Protein AF-A0A1G4YKB7-F1 (afdb_monomer_lite)

Secondary structure (DSSP, 8-state):
---------S-GGGTT--TT--HHHHHHHHHHHHTSTTEEEEEEE-S--HHHHHHHHHHHHTTTTTT-HHHHHTTGGGT-GGGTSTT---EEEEEE--------

pLDDT: mean 74.76, std 14.75, range [34.94, 89.62]

Sequence (104 aa):
MRTMQEKISKDPLQIFKDPAVDFTQLAEPIKAWGNEPGFQDISDAGPEMTKVESGLLEWLSKGYHGEMDYMAKQGARRTHPVELLPGMLCVISRVFSPQFHGSR

Radius of gyration: 20.38 Å; chains: 1; bounding box: 59×45×56 Å

Foldseek 3Di:
DDDPDDDPPPDPQVPPCDVPDDVVVVVVVVVVVLPDAQWDDKDKAFQAQVVCLVVQVVCVVVVVCPPPVVCVVCVVCVRRVCVVPPNDGIDMDTGGHHPPPPDD

Structure (mmCIF, N/CA/C/O backbone):
data_AF-A0A1G4YKB7-F1
#
_entry.id   AF-A0A1G4YKB7-F1
#
loop_
_atom_site.group_PDB
_atom_site.id
_atom_site.type_symbol
_atom_site.label_atom_id
_atom_site.label_alt_id
_atom_site.label_comp_id
_atom_site.label_asym_id
_atom_site.label_entity_id
_atom_site.label_seq_id
_atom_site.pdbx_PDB_ins_code
_atom_site.Cartn_x
_atom_site.Cartn_y
_atom_site.Cartn_z
_atom_site.occupancy
_atom_site.B_iso_or_equiv
_atom_site.auth_seq_id
_atom_site.auth_comp_id
_atom_site.auth_asym_id
_atom_site.auth_atom_id
_atom_site.pdbx_PDB_model_num
ATOM 1 N N . MET A 1 1 ? -35.333 -4.911 -37.134 1.00 44.44 1 MET A N 1
ATOM 2 C CA . MET A 1 1 ? -35.076 -6.100 -36.290 1.00 44.44 1 MET A CA 1
ATOM 3 C C . MET A 1 1 ? -33.811 -6.806 -36.759 1.00 44.44 1 MET A C 1
ATOM 5 O O . MET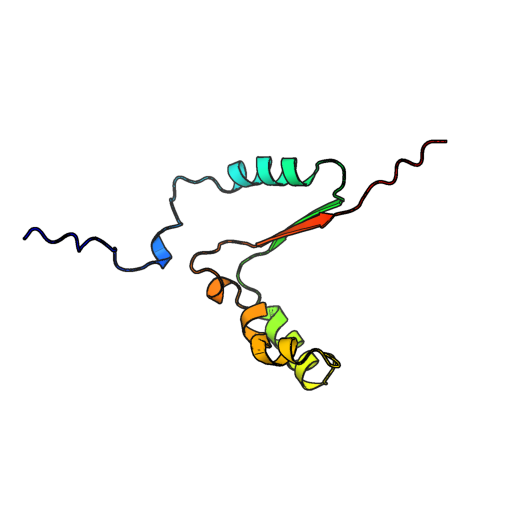 A 1 1 ? -33.894 -7.542 -37.730 1.00 44.44 1 MET A O 1
ATOM 9 N N . ARG A 1 2 ? -32.668 -6.584 -36.098 1.00 34.94 2 ARG A N 1
ATOM 10 C CA . ARG A 1 2 ? -31.582 -7.570 -35.939 1.00 34.94 2 ARG A CA 1
ATOM 11 C C . ARG A 1 2 ? -30.897 -7.272 -34.605 1.00 34.94 2 ARG A C 1
ATOM 13 O O . ARG A 1 2 ? -30.411 -6.170 -34.385 1.00 34.94 2 ARG A O 1
ATOM 20 N N . THR A 1 3 ? -31.028 -8.226 -33.701 1.00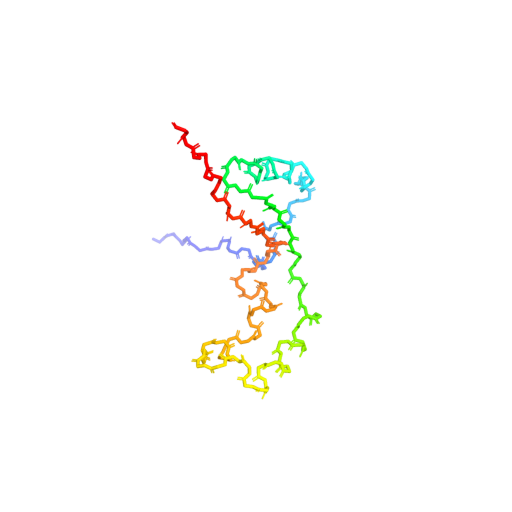 43.38 3 THR A N 1
ATOM 21 C CA . THR A 1 3 ? -30.651 -8.232 -32.289 1.00 43.38 3 THR A CA 1
ATOM 22 C C . THR A 1 3 ? -29.131 -8.236 -32.146 1.00 43.38 3 THR A C 1
ATOM 24 O O . THR A 1 3 ? -28.465 -9.108 -32.691 1.00 43.38 3 THR A O 1
ATOM 27 N N . MET A 1 4 ? -28.589 -7.260 -31.416 1.00 39.66 4 MET A N 1
ATOM 28 C CA . MET A 1 4 ? -27.173 -7.179 -31.043 1.00 39.66 4 MET A CA 1
ATOM 29 C C . MET A 1 4 ? -27.054 -7.513 -29.551 1.00 39.66 4 MET A C 1
ATOM 31 O O . MET A 1 4 ? -26.756 -6.669 -28.715 1.00 39.66 4 MET A O 1
ATOM 35 N N . GLN A 1 5 ? -27.397 -8.750 -29.208 1.00 45.59 5 GLN A N 1
ATOM 36 C CA . GLN A 1 5 ? -27.107 -9.369 -27.919 1.00 45.59 5 GLN A CA 1
ATOM 37 C C . GLN A 1 5 ? -26.568 -10.770 -28.202 1.00 45.59 5 GLN A C 1
ATOM 39 O O . GLN A 1 5 ? -26.999 -11.403 -29.157 1.00 45.59 5 GLN A O 1
ATOM 44 N N . GLU A 1 6 ? -25.634 -11.203 -27.353 1.00 47.56 6 GLU A N 1
ATOM 45 C CA . GLU A 1 6 ? -24.948 -12.506 -27.321 1.00 47.56 6 GLU A CA 1
ATOM 46 C C . GLU A 1 6 ? -23.567 -12.576 -27.981 1.00 47.56 6 GLU A C 1
ATOM 48 O O . GLU A 1 6 ? -23.359 -13.131 -29.055 1.00 47.56 6 GLU A O 1
ATOM 53 N N . LYS A 1 7 ? -22.573 -12.106 -27.221 1.00 42.44 7 LYS A N 1
ATOM 54 C CA . LYS A 1 7 ? -21.536 -12.994 -26.663 1.00 42.44 7 LYS A CA 1
ATOM 55 C C . LYS A 1 7 ? -20.828 -12.285 -25.505 1.00 42.44 7 LYS A C 1
ATOM 57 O O . LYS A 1 7 ? -19.643 -11.983 -25.553 1.00 42.44 7 LYS A O 1
ATOM 62 N N . ILE A 1 8 ? -21.580 -12.006 -24.441 1.00 45.69 8 ILE A N 1
ATOM 63 C CA . ILE A 1 8 ? -20.968 -11.791 -23.127 1.00 45.69 8 ILE A CA 1
ATOM 64 C C . ILE A 1 8 ? -20.713 -13.203 -22.605 1.00 45.69 8 ILE A C 1
ATOM 66 O O . ILE A 1 8 ? -21.630 -13.884 -22.148 1.00 45.69 8 ILE A O 1
ATOM 70 N N . SER A 1 9 ? -19.496 -13.691 -22.844 1.00 41.94 9 SER A N 1
ATOM 71 C CA . SER A 1 9 ? -19.044 -15.002 -22.389 1.00 41.94 9 SER A CA 1
ATOM 72 C C . SER A 1 9 ? -19.230 -15.112 -20.876 1.00 41.94 9 SER A C 1
ATOM 74 O O . SER A 1 9 ? -18.866 -14.205 -20.129 1.00 41.94 9 SER A O 1
ATOM 76 N N . LYS A 1 10 ? -19.819 -16.235 -20.455 1.00 50.09 10 LYS A N 1
ATOM 77 C CA . LYS A 1 10 ? -19.921 -16.683 -19.063 1.00 50.09 10 LYS A CA 1
ATOM 78 C C . LYS A 1 10 ? -18.518 -16.714 -18.441 1.00 50.09 10 LYS A C 1
ATOM 80 O O . LYS A 1 10 ? -17.586 -17.177 -19.089 1.00 50.09 10 LYS A O 1
ATOM 85 N N . ASP A 1 11 ? -18.427 -16.238 -17.203 1.00 47.06 11 ASP A N 1
ATOM 86 C CA . ASP A 1 11 ? -17.231 -16.001 -16.380 1.00 47.06 11 ASP A CA 1
ATOM 87 C C . ASP A 1 11 ? -16.383 -14.752 -16.710 1.00 47.06 11 ASP A C 1
ATOM 89 O O . ASP A 1 11 ? -15.386 -14.836 -17.430 1.00 47.06 11 ASP A O 1
ATOM 93 N N . PRO A 1 12 ? -16.685 -13.587 -16.092 1.00 49.09 12 PRO A N 1
ATOM 94 C CA . PRO A 1 12 ? -15.822 -12.401 -16.167 1.00 49.09 12 PRO A CA 1
ATOM 95 C C . PRO A 1 12 ? -14.433 -12.612 -15.532 1.00 49.09 12 PRO A C 1
ATOM 97 O O . PRO A 1 12 ? -13.546 -11.782 -15.710 1.00 49.09 12 PRO A O 1
ATOM 100 N N . LEU A 1 13 ? -14.220 -13.725 -14.821 1.00 51.56 13 LEU A N 1
ATOM 101 C CA . LEU A 1 13 ? -12.948 -14.073 -14.183 1.00 51.56 13 LEU A CA 1
ATOM 102 C C . LEU A 1 13 ? -11.920 -14.712 -15.137 1.00 51.56 13 LEU A C 1
ATOM 104 O O . LEU A 1 13 ? -10.759 -14.839 -14.758 1.00 51.56 13 LEU A O 1
ATOM 108 N N . GLN A 1 14 ? -12.301 -15.089 -16.364 1.00 49.25 14 GLN A N 1
ATOM 109 C CA . GLN A 1 14 ? -11.385 -15.706 -17.343 1.00 49.25 14 GLN A CA 1
ATOM 110 C C . GLN A 1 14 ? -10.714 -14.702 -18.297 1.00 49.25 14 GLN A C 1
ATOM 112 O O . GLN A 1 14 ? -9.905 -15.092 -19.132 1.00 49.25 14 GLN A O 1
ATOM 117 N N . ILE A 1 15 ? -11.029 -13.406 -18.195 1.00 51.44 15 ILE A N 1
ATOM 118 C CA . ILE A 1 15 ? -10.618 -12.400 -19.192 1.00 51.44 15 ILE A CA 1
ATOM 119 C C . ILE A 1 15 ? -9.105 -12.084 -19.148 1.00 51.44 15 ILE A C 1
ATOM 121 O O . ILE A 1 15 ? -8.564 -11.606 -20.139 1.00 51.44 15 ILE A O 1
ATOM 125 N N . PHE A 1 16 ? -8.393 -12.381 -18.054 1.00 57.47 16 PHE A N 1
ATOM 126 C CA . PHE A 1 16 ? -7.054 -11.806 -17.819 1.00 57.47 16 PHE A CA 1
ATOM 127 C C . PHE A 1 16 ? -5.891 -12.796 -17.722 1.00 57.47 16 PHE A C 1
ATOM 129 O O . PHE A 1 16 ? -4.759 -12.374 -17.495 1.00 57.47 16 PHE A O 1
ATOM 136 N N . LYS A 1 17 ? -6.124 -14.101 -17.896 1.00 57.69 17 LYS A N 1
ATOM 137 C CA . LYS A 1 17 ? -5.048 -15.099 -17.843 1.00 57.69 17 LYS A CA 1
ATOM 138 C C . LYS A 1 17 ? -4.760 -15.657 -19.230 1.00 57.69 17 LYS A C 1
ATOM 140 O O . LYS A 1 17 ? -5.030 -16.821 -19.503 1.00 57.69 17 LYS A O 1
ATOM 145 N N . ASP A 1 18 ? -4.225 -14.808 -20.103 1.00 67.31 18 ASP A N 1
ATOM 146 C CA . ASP A 1 18 ? -3.619 -15.277 -21.346 1.00 67.31 18 ASP A CA 1
ATOM 147 C C . ASP A 1 18 ? -2.301 -16.000 -20.996 1.00 67.31 18 ASP A C 1
ATOM 149 O O . ASP A 1 18 ? -1.379 -15.364 -20.477 1.00 67.31 18 ASP A O 1
ATOM 153 N N . PRO A 1 19 ? -2.194 -17.326 -21.216 1.00 67.19 19 PRO A N 1
ATOM 154 C CA . PRO A 1 19 ? -0.990 -18.086 -20.889 1.00 67.19 19 PRO A CA 1
ATOM 155 C C . PRO A 1 19 ? 0.234 -17.668 -21.716 1.00 67.19 19 PRO A C 1
ATOM 157 O O . PRO A 1 19 ? 1.341 -18.086 -21.387 1.00 67.19 19 PRO A O 1
ATOM 160 N N . ALA A 1 20 ? 0.057 -16.866 -22.773 1.00 74.94 20 ALA A N 1
ATOM 161 C CA . ALA A 1 20 ? 1.148 -16.318 -23.570 1.00 74.94 20 ALA A CA 1
ATOM 162 C C . ALA A 1 20 ? 1.800 -15.067 -22.951 1.00 74.94 20 ALA A C 1
ATOM 164 O O . ALA A 1 20 ? 2.847 -14.634 -23.432 1.00 74.94 20 ALA A O 1
ATOM 165 N N . VAL A 1 21 ? 1.208 -14.471 -21.908 1.00 79.31 21 VAL A N 1
ATOM 166 C CA . VAL A 1 21 ? 1.756 -13.268 -21.268 1.00 79.31 21 VAL A CA 1
ATOM 167 C C . VAL A 1 21 ? 2.842 -13.647 -20.265 1.00 79.31 21 VAL A C 1
ATOM 169 O O . VAL A 1 21 ? 2.580 -14.259 -19.229 1.00 79.31 21 VAL A O 1
ATOM 172 N N . ASP A 1 22 ? 4.069 -13.224 -20.555 1.00 84.94 22 ASP A N 1
ATOM 173 C CA . ASP A 1 22 ? 5.195 -13.316 -19.631 1.00 84.94 22 ASP A CA 1
ATOM 174 C C . ASP A 1 22 ? 5.177 -12.125 -18.656 1.00 84.94 22 ASP A C 1
ATOM 176 O O . ASP A 1 22 ? 5.593 -11.006 -18.973 1.00 84.94 22 ASP A O 1
ATOM 180 N N . PHE A 1 23 ? 4.680 -12.369 -17.442 1.00 82.38 23 PHE A N 1
ATOM 181 C CA . PHE A 1 23 ? 4.625 -11.357 -16.385 1.00 82.38 23 PHE A CA 1
ATOM 182 C C . PHE A 1 23 ? 6.009 -10.903 -15.907 1.00 82.38 23 PHE A C 1
ATOM 184 O O . PHE A 1 23 ? 6.131 -9.792 -15.391 1.00 82.38 23 PHE A O 1
ATOM 191 N N . THR A 1 24 ? 7.054 -11.719 -16.076 1.00 84.31 24 THR A N 1
ATOM 192 C CA . THR A 1 24 ? 8.425 -11.330 -15.729 1.00 84.31 24 THR A CA 1
ATOM 193 C C . THR A 1 24 ? 8.933 -10.278 -16.705 1.00 84.31 24 THR A C 1
ATOM 195 O O . THR A 1 24 ? 9.409 -9.236 -16.257 1.00 84.31 24 THR A O 1
ATOM 198 N N . GLN A 1 25 ? 8.737 -10.485 -18.011 1.00 86.75 25 GLN A N 1
ATOM 199 C CA . GLN A 1 25 ? 9.077 -9.482 -19.030 1.00 86.75 25 GLN A CA 1
ATOM 200 C C . GLN A 1 25 ? 8.261 -8.195 -18.881 1.00 86.75 25 GLN A C 1
ATOM 202 O O . GLN A 1 25 ? 8.784 -7.107 -19.097 1.00 86.75 25 GLN A O 1
ATOM 207 N N . LEU A 1 26 ? 6.992 -8.290 -18.474 1.00 86.56 26 LEU A N 1
ATOM 208 C CA . LEU A 1 26 ? 6.163 -7.110 -18.206 1.00 86.56 26 LEU A CA 1
ATOM 209 C C . LEU A 1 26 ? 6.612 -6.338 -16.953 1.00 86.56 26 LEU A C 1
ATOM 211 O O . LEU A 1 26 ? 6.490 -5.114 -16.903 1.00 86.56 26 LEU A O 1
ATOM 215 N N . ALA A 1 27 ? 7.128 -7.026 -15.933 1.00 87.25 27 ALA A N 1
ATOM 216 C CA . ALA A 1 27 ? 7.557 -6.391 -14.691 1.00 87.25 27 ALA A CA 1
ATOM 217 C C . ALA A 1 27 ? 8.816 -5.525 -14.864 1.00 87.25 27 ALA A C 1
ATOM 219 O O . ALA A 1 27 ? 8.981 -4.545 -14.137 1.00 87.25 27 ALA A O 1
ATOM 220 N N . GLU A 1 28 ? 9.696 -5.855 -15.812 1.00 88.00 28 GLU A N 1
ATOM 221 C CA . GLU A 1 28 ? 10.927 -5.098 -16.081 1.00 88.00 28 GLU A CA 1
ATOM 222 C C . GLU A 1 28 ? 10.681 -3.618 -16.432 1.00 88.00 28 GLU A C 1
ATOM 224 O O . GLU A 1 28 ? 11.199 -2.757 -15.712 1.00 88.00 28 GLU A O 1
ATOM 229 N N . PRO A 1 29 ? 9.874 -3.263 -17.456 1.00 88.00 29 PRO A N 1
ATOM 230 C CA . PRO A 1 29 ? 9.608 -1.865 -17.786 1.00 88.00 29 PRO A CA 1
ATOM 231 C C . PRO A 1 29 ? 8.864 -1.132 -16.666 1.00 88.00 29 PRO A C 1
ATOM 233 O O . PRO A 1 29 ? 9.148 0.034 -16.406 1.00 88.00 29 PRO A O 1
ATOM 236 N N . ILE A 1 30 ? 7.970 -1.814 -15.945 1.00 86.81 30 ILE A N 1
ATOM 237 C CA . ILE A 1 30 ? 7.246 -1.238 -14.802 1.00 86.81 30 ILE A CA 1
ATOM 238 C C . ILE A 1 30 ? 8.223 -0.826 -13.695 1.00 86.81 30 ILE A C 1
ATOM 240 O O . ILE A 1 30 ? 8.127 0.277 -13.153 1.00 86.81 30 ILE A O 1
ATOM 244 N N . LYS A 1 31 ? 9.197 -1.685 -13.379 1.00 86.38 31 LYS A N 1
ATOM 245 C CA . LYS A 1 31 ? 10.261 -1.373 -12.416 1.00 86.38 31 LYS A CA 1
ATOM 246 C C . LYS A 1 31 ? 11.178 -0.270 -12.929 1.00 86.38 31 LYS A C 1
ATOM 248 O O . LYS A 1 31 ? 11.592 0.573 -12.139 1.00 86.38 31 LYS A O 1
ATOM 253 N N . ALA A 1 32 ? 11.469 -0.234 -14.228 1.00 86.38 32 ALA A N 1
ATOM 254 C CA . ALA A 1 32 ? 12.257 0.841 -14.826 1.00 86.38 32 ALA A CA 1
ATOM 255 C C . ALA A 1 32 ? 11.563 2.206 -14.669 1.00 86.38 32 ALA A C 1
ATOM 257 O O . ALA A 1 32 ? 12.179 3.134 -14.146 1.00 86.38 32 ALA A O 1
ATOM 258 N N . TRP A 1 33 ? 10.269 2.309 -14.996 1.00 84.88 33 TRP A N 1
ATOM 259 C CA . TRP A 1 33 ? 9.467 3.516 -14.737 1.00 84.88 33 TRP A CA 1
ATOM 260 C C . TRP A 1 33 ? 9.413 3.855 -13.247 1.00 84.88 33 TRP A C 1
ATOM 262 O O . TRP A 1 33 ? 9.462 5.023 -12.872 1.00 84.88 33 TRP A O 1
ATOM 272 N N . GLY A 1 34 ? 9.376 2.829 -12.390 1.00 78.88 34 GLY A N 1
ATOM 273 C CA . GLY A 1 34 ? 9.448 2.921 -10.932 1.00 78.88 34 GLY A CA 1
ATOM 274 C C . GLY A 1 34 ? 10.716 3.586 -10.376 1.00 78.88 34 GLY A C 1
ATOM 275 O O . GLY A 1 34 ? 10.677 4.148 -9.280 1.00 78.88 34 GLY A O 1
ATOM 276 N N . ASN A 1 35 ? 11.807 3.592 -11.140 1.00 78.94 35 ASN A N 1
ATOM 277 C CA . ASN A 1 35 ? 13.104 4.150 -10.743 1.00 78.94 35 ASN A CA 1
ATOM 278 C C . ASN A 1 35 ? 13.385 5.539 -11.336 1.00 78.94 35 ASN A C 1
ATOM 280 O O . ASN A 1 35 ? 14.493 6.061 -11.212 1.00 78.94 35 ASN A O 1
ATOM 284 N N . GLU A 1 36 ? 12.398 6.155 -11.989 1.00 82.75 36 GLU A N 1
ATOM 285 C CA . GLU A 1 36 ? 12.542 7.525 -12.478 1.00 82.75 36 GLU A CA 1
ATOM 286 C C . GLU A 1 36 ? 12.787 8.536 -11.335 1.00 82.75 36 GLU A C 1
ATOM 288 O O . GLU A 1 36 ? 12.287 8.345 -10.219 1.00 82.75 36 GLU A O 1
ATOM 293 N N . PRO A 1 37 ? 13.522 9.634 -11.610 1.00 78.31 37 PRO A N 1
ATOM 294 C CA . PRO A 1 37 ? 13.794 10.693 -10.642 1.00 78.31 37 PRO A CA 1
ATOM 295 C C . PRO A 1 37 ? 12.518 11.223 -9.970 1.00 78.31 37 PRO A C 1
ATOM 297 O O . PRO A 1 37 ? 11.528 11.502 -10.640 1.00 78.31 37 PRO A O 1
ATOM 300 N N . GLY A 1 38 ? 12.555 11.408 -8.649 1.00 79.25 38 GLY A N 1
ATOM 301 C CA . GLY A 1 38 ? 11.420 11.855 -7.841 1.00 79.25 38 GLY A CA 1
ATOM 302 C C . GLY A 1 38 ? 10.716 10.723 -7.098 1.00 79.25 38 GLY A C 1
ATOM 303 O O . GLY A 1 38 ? 9.768 10.973 -6.361 1.00 79.25 38 GLY A O 1
ATOM 304 N N . PHE A 1 39 ? 11.162 9.479 -7.252 1.00 80.19 39 PHE A N 1
ATOM 305 C CA . PHE A 1 39 ? 10.590 8.347 -6.539 1.00 80.19 39 PHE A CA 1
ATOM 306 C C . PHE A 1 39 ? 11.675 7.457 -5.954 1.00 80.19 39 PHE A C 1
ATOM 308 O O . PHE A 1 39 ? 12.766 7.332 -6.506 1.00 80.19 39 PHE A O 1
ATOM 315 N N . GLN A 1 40 ? 11.357 6.863 -4.809 1.00 76.94 40 GLN A N 1
ATOM 316 C CA . GLN A 1 40 ? 12.337 6.175 -3.977 1.00 76.94 40 GLN A CA 1
ATOM 317 C C . GLN A 1 40 ? 12.308 4.661 -4.171 1.00 76.94 40 GLN A C 1
ATOM 319 O O . GLN A 1 40 ? 13.361 4.035 -4.229 1.00 76.94 40 GLN A O 1
ATOM 324 N N . ASP A 1 41 ? 11.105 4.086 -4.219 1.00 79.56 41 ASP A N 1
ATOM 325 C CA . ASP A 1 41 ? 10.916 2.640 -4.185 1.00 79.56 41 ASP A CA 1
ATOM 326 C C . ASP A 1 41 ? 9.616 2.235 -4.891 1.00 79.56 41 ASP A C 1
ATOM 328 O O . ASP A 1 41 ? 8.633 2.993 -4.888 1.00 79.56 41 ASP A O 1
ATOM 332 N N . ILE A 1 42 ? 9.625 1.041 -5.481 1.00 85.50 42 ILE A N 1
ATOM 333 C CA . ILE A 1 42 ? 8.485 0.382 -6.117 1.00 85.50 42 ILE A CA 1
ATOM 334 C C . ILE A 1 42 ? 8.291 -0.993 -5.480 1.00 85.50 42 ILE A C 1
ATOM 336 O O . ILE A 1 42 ? 9.220 -1.788 -5.369 1.00 85.50 42 ILE A O 1
ATOM 340 N N . SER A 1 43 ? 7.061 -1.294 -5.080 1.00 84.25 43 SER A N 1
ATOM 341 C CA . SER A 1 43 ? 6.720 -2.567 -4.447 1.00 84.25 43 SER A CA 1
ATOM 342 C C . SER A 1 43 ? 5.481 -3.166 -5.092 1.00 84.25 43 SER A C 1
ATOM 344 O O . SER A 1 43 ? 4.515 -2.454 -5.377 1.00 84.25 43 SER A O 1
ATOM 346 N N . ASP A 1 44 ? 5.499 -4.478 -5.300 1.00 84.75 44 ASP A N 1
ATOM 347 C CA . ASP A 1 44 ? 4.340 -5.262 -5.705 1.00 84.75 44 ASP A CA 1
ATOM 348 C C . ASP A 1 44 ? 3.784 -6.063 -4.524 1.00 84.75 44 ASP A C 1
ATOM 350 O O . ASP A 1 44 ? 4.519 -6.558 -3.670 1.00 84.75 44 ASP A O 1
ATOM 354 N N . ALA A 1 45 ? 2.459 -6.161 -4.457 1.00 84.62 45 ALA A N 1
ATOM 355 C CA . ALA A 1 45 ? 1.769 -6.935 -3.440 1.00 84.62 45 ALA A CA 1
ATOM 356 C C . ALA A 1 45 ? 0.703 -7.826 -4.077 1.00 84.62 45 ALA A C 1
ATOM 358 O O . ALA A 1 45 ? -0.063 -7.381 -4.935 1.00 84.62 45 ALA A O 1
ATOM 359 N N . GLY A 1 46 ? 0.660 -9.091 -3.657 1.00 82.56 46 GLY A N 1
ATOM 360 C CA . GLY A 1 46 ? -0.320 -10.061 -4.140 1.00 82.56 46 GLY A CA 1
ATOM 361 C C . GLY A 1 46 ? -1.766 -9.700 -3.764 1.00 82.56 46 GLY A C 1
ATOM 362 O O . GLY A 1 46 ? -2.002 -8.819 -2.935 1.00 82.56 46 GLY A O 1
ATOM 363 N N . PRO A 1 47 ? -2.754 -10.392 -4.354 1.00 76.25 47 PRO A N 1
ATOM 364 C CA . PRO A 1 47 ? -4.166 -10.095 -4.151 1.00 76.25 47 PRO A CA 1
ATOM 365 C C . PRO A 1 47 ? -4.717 -10.702 -2.851 1.00 76.25 47 PRO A C 1
ATOM 367 O O . PRO A 1 47 ? -5.802 -10.329 -2.418 1.00 76.25 47 PRO A O 1
ATOM 370 N N . GLU A 1 48 ? -3.984 -11.633 -2.234 1.00 75.88 48 GLU A N 1
ATOM 371 C CA . GLU A 1 48 ? -4.335 -12.257 -0.960 1.00 75.88 48 GLU A CA 1
ATOM 372 C C . GLU A 1 48 ? -3.674 -11.485 0.185 1.00 75.88 48 GLU A C 1
ATOM 374 O O . GLU A 1 48 ? -2.451 -11.428 0.293 1.00 75.88 48 GLU A O 1
ATOM 379 N N . MET A 1 49 ? -4.506 -10.867 1.021 1.00 77.62 49 MET A N 1
ATOM 380 C CA . MET A 1 49 ? -4.103 -10.100 2.204 1.00 77.62 49 MET A CA 1
ATOM 381 C C . MET A 1 49 ? -4.893 -10.564 3.441 1.00 77.62 49 MET A C 1
ATOM 383 O O . MET A 1 49 ? -5.018 -9.842 4.429 1.00 77.62 49 MET A O 1
ATOM 387 N N . THR A 1 50 ? -5.432 -11.783 3.431 1.00 75.06 50 THR A N 1
ATOM 388 C CA . THR A 1 50 ? -6.270 -12.324 4.510 1.00 75.06 50 THR A CA 1
ATOM 389 C C . THR A 1 50 ? -5.485 -12.429 5.820 1.00 75.06 50 THR A C 1
ATOM 391 O O . THR A 1 50 ? -6.036 -12.224 6.898 1.00 75.06 50 THR A O 1
ATOM 394 N N . LYS A 1 51 ? -4.162 -12.637 5.758 1.00 79.50 51 LYS A N 1
ATOM 395 C CA . LYS A 1 51 ? -3.291 -12.660 6.952 1.00 79.50 51 LYS A CA 1
ATOM 396 C C . LYS A 1 51 ? -3.272 -11.346 7.741 1.00 79.50 51 LYS A C 1
ATOM 398 O O . LYS A 1 51 ? -3.039 -11.380 8.946 1.00 79.50 51 LYS A O 1
ATOM 403 N N . VAL A 1 52 ? -3.500 -10.201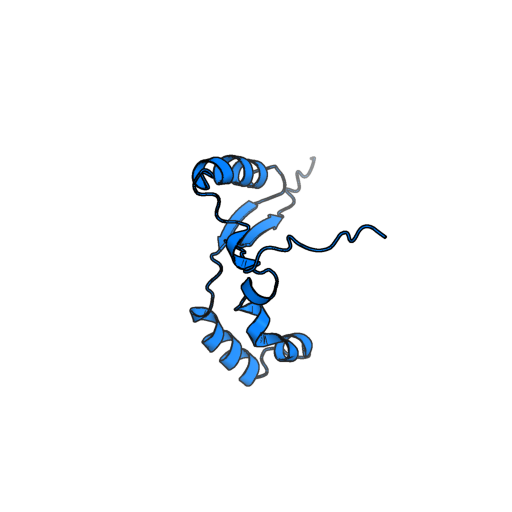 7.091 1.00 82.31 52 VAL A N 1
ATOM 404 C CA . VAL A 1 52 ? -3.527 -8.890 7.768 1.00 82.31 52 VAL A CA 1
ATOM 405 C C . VAL A 1 52 ? -4.933 -8.484 8.215 1.00 82.31 52 VAL A C 1
ATOM 407 O O . VAL A 1 52 ? -5.080 -7.575 9.031 1.00 82.31 52 VAL A O 1
ATOM 410 N N . GLU A 1 53 ? -5.966 -9.186 7.744 1.00 84.94 53 GLU A N 1
ATOM 411 C CA . GLU A 1 53 ? -7.368 -8.904 8.058 1.00 84.94 53 GLU A CA 1
ATOM 412 C C . GLU A 1 53 ? -7.670 -9.054 9.547 1.00 84.94 53 GLU A C 1
ATOM 414 O O . GLU A 1 53 ? -8.283 -8.170 10.141 1.00 84.94 53 GLU A O 1
ATOM 419 N N . SER A 1 54 ? -7.178 -10.116 10.191 1.00 84.12 54 SER A N 1
ATOM 420 C CA . SER A 1 54 ? -7.400 -10.320 11.627 1.00 84.12 54 SER A CA 1
ATOM 421 C C . SER A 1 54 ? -6.815 -9.182 12.471 1.00 84.12 54 SER A C 1
ATOM 423 O O . SER A 1 54 ? -7.480 -8.690 13.381 1.00 84.12 54 SER A O 1
ATOM 425 N N . GLY A 1 55 ? -5.608 -8.711 12.132 1.00 85.62 55 GLY A N 1
ATOM 426 C CA . GLY A 1 55 ? -4.977 -7.578 12.813 1.00 85.62 55 GLY A CA 1
ATOM 427 C C . GLY A 1 55 ? -5.718 -6.261 12.570 1.00 85.62 55 GLY A C 1
ATOM 428 O O . GLY A 1 55 ? -5.890 -5.470 13.497 1.00 85.62 55 GLY A O 1
ATOM 429 N N . LEU A 1 56 ? -6.221 -6.046 11.349 1.00 85.44 56 LEU A N 1
ATOM 430 C CA . LEU A 1 56 ? -7.049 -4.886 11.019 1.00 85.44 56 LEU A CA 1
ATOM 431 C C . LEU A 1 56 ? -8.359 -4.884 11.818 1.00 85.44 56 LEU A C 1
ATOM 433 O O . LEU A 1 56 ? -8.729 -3.851 12.372 1.00 85.44 56 LEU A O 1
ATOM 437 N N . LEU A 1 57 ? -9.048 -6.023 11.910 1.00 86.25 57 LEU A N 1
ATOM 438 C CA . LEU A 1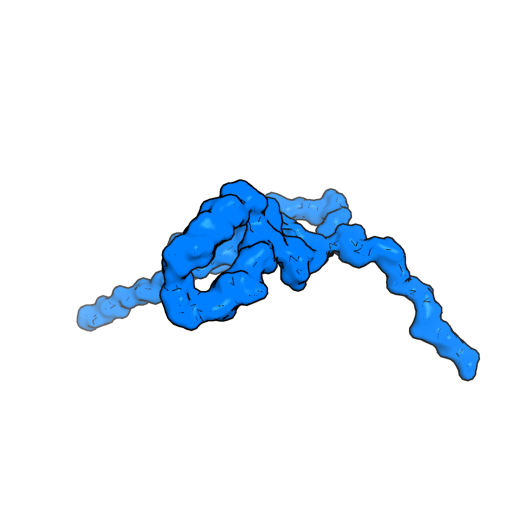 57 ? -10.294 -6.148 12.671 1.00 86.25 57 LEU A CA 1
ATOM 439 C C . LEU A 1 57 ? -10.071 -5.915 14.167 1.00 86.25 57 LEU A C 1
ATOM 441 O O . LEU A 1 57 ? -10.843 -5.188 14.793 1.00 86.25 57 LEU A O 1
ATOM 445 N N . GLU A 1 58 ? -8.996 -6.464 14.735 1.00 88.38 58 GLU A N 1
ATOM 446 C CA . GLU A 1 58 ? -8.636 -6.213 16.131 1.00 88.38 58 GLU A CA 1
ATOM 447 C C . GLU A 1 58 ? -8.352 -4.720 16.368 1.00 88.38 58 GLU A C 1
ATOM 449 O O . GLU A 1 58 ? -8.883 -4.121 17.305 1.00 88.38 58 GLU A O 1
ATOM 454 N N . TRP A 1 59 ? -7.576 -4.089 15.487 1.00 89.62 59 TRP A N 1
ATOM 455 C CA . TRP A 1 59 ? -7.259 -2.662 15.556 1.00 89.62 59 TRP A CA 1
ATOM 456 C C . TRP A 1 59 ? -8.508 -1.772 15.442 1.00 89.62 59 TRP A C 1
ATOM 458 O O . TRP A 1 59 ? -8.666 -0.815 16.204 1.00 89.62 59 TRP A O 1
ATOM 468 N N . LEU A 1 60 ? -9.443 -2.121 14.552 1.00 87.38 60 LEU A N 1
ATOM 469 C CA . LEU A 1 60 ? -10.729 -1.434 14.420 1.00 87.38 60 LEU A CA 1
ATOM 470 C C . LEU A 1 60 ? -11.593 -1.604 15.675 1.00 87.38 60 LEU A C 1
ATOM 472 O O . LEU A 1 60 ? -12.160 -0.619 16.147 1.00 87.38 60 LEU A O 1
ATOM 476 N N . SER A 1 61 ? -11.643 -2.813 16.248 1.00 86.56 61 SER A N 1
ATOM 477 C CA . SER A 1 61 ? -12.419 -3.105 17.463 1.00 86.56 61 SER A CA 1
ATOM 478 C C . SER A 1 61 ? -11.953 -2.299 18.680 1.00 86.56 61 SER A C 1
ATOM 480 O O . SER A 1 61 ? -12.763 -1.920 19.522 1.00 86.56 61 SER A O 1
ATOM 482 N N . LYS A 1 62 ? -10.655 -1.971 18.740 1.00 89.06 62 LYS A N 1
ATOM 483 C CA . LYS A 1 62 ? -10.049 -1.137 19.788 1.00 89.06 62 LYS A CA 1
ATOM 484 C C . LYS A 1 62 ? -10.298 0.365 19.606 1.00 89.06 62 LYS A C 1
ATOM 486 O O . LYS A 1 62 ? -9.817 1.154 20.414 1.00 89.06 62 LYS A O 1
ATOM 491 N N . GLY A 1 63 ? -11.013 0.782 18.558 1.00 87.75 63 GLY A N 1
ATOM 492 C CA . GLY A 1 63 ? -11.270 2.200 18.292 1.00 87.75 63 GLY A CA 1
ATOM 493 C C . GLY A 1 63 ? -10.035 2.976 17.826 1.00 87.75 63 GLY A C 1
ATOM 494 O O . GLY A 1 63 ? -10.036 4.203 17.836 1.00 87.75 63 GLY A O 1
ATOM 495 N N . TYR A 1 64 ? -8.972 2.295 17.386 1.00 89.19 64 TYR A N 1
ATOM 496 C CA . TYR A 1 64 ? -7.722 2.956 16.985 1.00 89.19 64 TYR A CA 1
ATOM 497 C C . TYR A 1 64 ? -7.814 3.714 15.651 1.00 89.19 64 TYR A C 1
ATOM 499 O O . TYR A 1 64 ? -6.873 4.402 15.268 1.00 89.19 64 TYR A O 1
ATOM 507 N N . HIS A 1 65 ? -8.970 3.665 14.986 1.00 85.69 65 HIS A N 1
ATOM 508 C CA . HIS A 1 65 ? -9.283 4.467 13.804 1.00 85.69 65 HIS A CA 1
ATOM 509 C C . HIS A 1 65 ? -9.635 5.930 14.116 1.00 85.69 65 HIS A C 1
ATOM 511 O O . HIS A 1 65 ? -9.811 6.711 13.181 1.00 85.69 65 HIS A O 1
ATOM 517 N N . GLY A 1 66 ? -9.700 6.325 15.394 1.00 87.44 66 GLY A N 1
ATOM 518 C CA . GLY A 1 66 ? -10.029 7.698 15.783 1.00 87.44 66 GLY A CA 1
ATOM 519 C C . GLY A 1 66 ? -11.398 8.111 15.241 1.00 87.44 66 GLY A C 1
ATOM 520 O O . GLY A 1 66 ? -12.347 7.340 15.317 1.00 87.44 66 GLY A O 1
ATOM 521 N N . GLU A 1 67 ? -11.491 9.298 14.641 1.00 86.38 67 GLU A N 1
ATOM 522 C CA . GLU A 1 67 ? -12.729 9.803 14.018 1.00 86.38 67 GLU A CA 1
ATOM 523 C C . GLU A 1 67 ? -12.938 9.306 12.573 1.00 86.38 67 GLU A C 1
ATOM 525 O O . GLU A 1 67 ? -13.863 9.729 11.877 1.00 86.38 67 GLU A O 1
ATOM 530 N N . MET A 1 68 ? -12.077 8.413 12.071 1.00 85.81 68 MET A N 1
ATOM 531 C CA . MET A 1 68 ? -12.154 7.922 10.695 1.00 85.81 68 MET A CA 1
ATOM 532 C C . MET A 1 68 ? -13.194 6.803 10.549 1.00 85.81 68 MET A C 1
ATOM 534 O O . MET A 1 68 ? -12.866 5.676 10.175 1.00 85.81 68 MET A O 1
ATOM 538 N N . ASP A 1 69 ? -14.471 7.115 10.775 1.00 81.69 69 ASP A N 1
ATOM 539 C CA . ASP A 1 69 ? -15.599 6.170 10.681 1.00 81.69 69 ASP A CA 1
ATOM 540 C C . ASP A 1 69 ? -15.660 5.425 9.338 1.00 81.69 69 ASP A C 1
ATOM 542 O O . ASP A 1 69 ? -16.137 4.291 9.245 1.00 81.69 69 ASP A O 1
ATOM 546 N N . TYR A 1 70 ? -15.165 6.046 8.263 1.00 82.69 70 TYR A N 1
ATOM 547 C CA . TYR A 1 70 ? -15.081 5.411 6.949 1.00 82.69 70 TYR A CA 1
ATOM 548 C C . TYR A 1 70 ? -14.122 4.204 6.925 1.00 82.69 70 TYR A C 1
ATOM 550 O O . TYR A 1 70 ? -14.293 3.318 6.088 1.00 82.69 70 TYR A O 1
ATOM 558 N N . MET A 1 71 ? -13.138 4.130 7.836 1.00 80.00 71 MET A N 1
ATOM 559 C CA . MET A 1 71 ? -12.256 2.966 7.984 1.00 80.00 71 MET A CA 1
ATOM 560 C C . MET A 1 71 ? -12.995 1.755 8.541 1.00 80.00 71 MET A C 1
ATOM 562 O O . MET A 1 71 ? -12.805 0.653 8.032 1.00 80.00 71 MET A O 1
ATOM 566 N N . ALA A 1 72 ? -13.856 1.963 9.537 1.00 79.31 72 ALA A N 1
ATOM 567 C CA . ALA A 1 72 ? -14.655 0.898 10.131 1.00 79.31 72 ALA A CA 1
ATOM 568 C C . ALA A 1 72 ? -15.769 0.423 9.182 1.00 79.31 72 ALA A C 1
ATOM 570 O O . ALA A 1 72 ? -16.010 -0.776 9.060 1.00 79.31 72 ALA A O 1
ATOM 571 N N . LYS A 1 73 ? -16.401 1.345 8.439 1.00 78.38 73 LYS A N 1
ATOM 572 C CA . LYS A 1 73 ? -17.512 1.040 7.514 1.00 78.38 73 LYS A CA 1
ATOM 573 C C . LYS A 1 73 ? -17.135 0.122 6.346 1.00 78.38 73 LYS A C 1
ATOM 575 O O . LYS A 1 73 ? -18.005 -0.565 5.821 1.00 78.38 73 LYS A O 1
ATOM 580 N N . GLN A 1 74 ? -15.875 0.127 5.908 1.00 70.38 74 GLN A N 1
ATOM 581 C CA . GLN A 1 74 ? -15.408 -0.651 4.749 1.00 70.38 74 GLN A CA 1
ATOM 582 C C . GLN A 1 74 ? -14.157 -1.489 5.064 1.00 70.38 74 GLN A C 1
ATOM 584 O O . GLN A 1 74 ? -13.314 -1.684 4.191 1.00 70.38 74 GLN A O 1
ATOM 589 N N . GLY A 1 75 ? -14.024 -1.980 6.302 1.00 68.06 75 GLY A N 1
ATOM 590 C CA . GLY A 1 75 ? -12.822 -2.679 6.777 1.00 68.06 75 GLY A CA 1
ATOM 591 C C . GLY A 1 75 ? -12.396 -3.871 5.910 1.00 68.06 75 GLY A C 1
ATOM 592 O O . GLY A 1 75 ? -11.250 -3.919 5.476 1.00 68.06 75 GLY A O 1
ATOM 593 N N . ALA A 1 76 ? -13.323 -4.777 5.580 1.00 70.31 76 ALA A N 1
ATOM 594 C CA . ALA A 1 76 ? -13.018 -6.001 4.825 1.00 70.31 76 ALA A CA 1
ATOM 595 C C . ALA A 1 76 ? -12.572 -5.730 3.371 1.00 70.31 76 ALA A C 1
ATOM 597 O O . ALA A 1 76 ? -11.625 -6.335 2.876 1.00 70.31 76 ALA A O 1
ATOM 598 N N . ARG A 1 77 ? -13.155 -4.731 2.695 1.00 73.25 77 ARG A N 1
ATOM 599 C CA . ARG A 1 77 ? -12.786 -4.368 1.307 1.00 73.25 77 ARG A CA 1
ATOM 600 C C . ARG A 1 77 ? -11.337 -3.905 1.144 1.00 73.25 77 ARG A C 1
ATOM 602 O O . ARG A 1 77 ? -10.843 -3.817 0.025 1.00 73.25 77 ARG A O 1
ATOM 609 N N . ARG A 1 78 ? -10.656 -3.591 2.247 1.00 78.62 78 ARG A N 1
ATOM 610 C CA . ARG A 1 78 ? -9.252 -3.157 2.256 1.00 78.62 78 ARG A CA 1
ATOM 611 C C . ARG A 1 78 ? -8.272 -4.319 2.204 1.00 78.62 78 ARG A C 1
ATOM 613 O O . ARG A 1 78 ? -7.141 -4.123 1.778 1.00 78.62 78 ARG A O 1
ATOM 620 N N . THR A 1 79 ? -8.702 -5.503 2.626 1.00 79.69 79 THR A N 1
ATOM 621 C CA . THR A 1 79 ? -7.901 -6.734 2.603 1.00 79.69 79 THR A CA 1
ATOM 622 C C . THR A 1 79 ? -8.332 -7.691 1.500 1.00 79.69 79 THR A C 1
ATOM 624 O O . THR A 1 79 ? -7.636 -8.665 1.237 1.00 79.69 79 THR A O 1
ATOM 627 N N . HIS A 1 80 ? -9.433 -7.385 0.809 1.00 80.38 80 HIS A N 1
ATOM 628 C CA . HIS A 1 80 ? -9.938 -8.159 -0.325 1.00 80.38 80 HIS A CA 1
ATOM 629 C C . HIS A 1 80 ? -9.924 -7.316 -1.601 1.00 80.38 80 HIS A C 1
ATOM 631 O O . HIS A 1 80 ? -10.973 -6.911 -2.102 1.00 80.38 80 HIS A O 1
ATOM 637 N N . PRO A 1 81 ? -8.741 -7.025 -2.161 1.00 78.06 81 PRO A N 1
ATOM 638 C CA . PRO A 1 81 ? -8.633 -6.148 -3.321 1.00 78.06 81 PRO A CA 1
ATOM 639 C C . PRO A 1 81 ? -9.283 -6.754 -4.587 1.00 78.06 81 PRO A C 1
ATOM 641 O O . PRO A 1 81 ? -9.709 -6.018 -5.475 1.00 78.06 81 PRO A O 1
ATOM 644 N N . VAL A 1 82 ? -9.502 -8.075 -4.624 1.00 79.12 82 VAL A N 1
ATOM 645 C CA . VAL A 1 82 ? -10.323 -8.757 -5.646 1.00 79.12 82 VAL A CA 1
ATOM 646 C C . VAL A 1 82 ? -11.795 -8.319 -5.663 1.00 79.12 82 VAL A C 1
ATOM 648 O O . VAL A 1 82 ? -12.447 -8.440 -6.698 1.00 79.12 82 VAL A O 1
ATOM 651 N N . GLU A 1 83 ? -12.326 -7.788 -4.555 1.00 81.44 83 GLU A N 1
ATOM 652 C CA . GLU A 1 83 ? -13.676 -7.207 -4.513 1.00 81.44 83 GLU A CA 1
ATOM 653 C C . GLU A 1 83 ? -13.744 -5.839 -5.203 1.00 81.44 83 GLU A C 1
ATOM 655 O O . GLU A 1 83 ? -14.824 -5.412 -5.613 1.00 81.44 83 GLU A O 1
ATOM 660 N N . LEU A 1 84 ? -12.607 -5.143 -5.329 1.00 81.62 84 LEU A N 1
ATOM 661 C CA . LEU A 1 84 ? -12.520 -3.859 -6.026 1.00 81.62 84 LEU A CA 1
ATOM 662 C C . LEU A 1 84 ? -12.439 -4.064 -7.537 1.00 81.62 84 LEU A C 1
ATOM 664 O O . LEU A 1 84 ? -13.116 -3.366 -8.292 1.00 81.62 84 LEU A O 1
ATOM 668 N N . LEU A 1 85 ? -11.620 -5.024 -7.972 1.00 81.50 85 LEU A N 1
ATOM 669 C CA . LEU A 1 85 ? -11.450 -5.366 -9.377 1.00 81.50 85 LEU A CA 1
ATOM 670 C C . LEU A 1 85 ? -11.316 -6.891 -9.545 1.00 81.50 85 LEU A C 1
ATOM 672 O O . LEU A 1 85 ? -10.261 -7.457 -9.233 1.00 81.50 85 LEU A O 1
ATOM 676 N N . PRO A 1 86 ? -12.357 -7.567 -10.067 1.00 81.12 86 PRO A N 1
ATOM 677 C CA . PRO A 1 86 ? -12.297 -8.992 -10.359 1.00 81.12 86 PRO A CA 1
ATOM 678 C C . PRO A 1 86 ? -11.174 -9.312 -11.350 1.00 81.12 86 PRO A C 1
ATOM 680 O O . PRO A 1 86 ? -11.035 -8.651 -12.377 1.00 81.12 86 PRO A O 1
ATOM 683 N N . GLY A 1 87 ? -10.387 -10.347 -11.054 1.00 78.69 87 GLY A N 1
ATOM 684 C CA . GLY A 1 87 ? -9.272 -10.768 -11.906 1.00 78.69 87 GLY A CA 1
ATOM 685 C C . GLY A 1 87 ? -7.974 -9.978 -11.716 1.00 78.69 87 GLY A C 1
ATOM 686 O O . GLY A 1 87 ? -7.047 -10.172 -12.501 1.00 78.69 87 GLY A O 1
ATOM 687 N N . MET A 1 88 ? -7.866 -9.119 -10.692 1.00 82.56 88 MET A N 1
ATOM 688 C CA . MET A 1 88 ? -6.584 -8.482 -10.383 1.00 82.56 88 MET A CA 1
ATOM 689 C C . MET A 1 88 ? -5.534 -9.497 -9.912 1.00 82.56 88 MET A C 1
ATOM 691 O O . MET A 1 88 ? -5.838 -10.448 -9.190 1.00 82.56 88 MET A O 1
ATOM 695 N N . LEU A 1 89 ? -4.283 -9.260 -10.303 1.00 82.94 89 LEU A N 1
ATOM 696 C CA . LEU A 1 89 ? -3.156 -10.140 -9.992 1.00 82.94 89 LEU A CA 1
ATOM 697 C C . LEU A 1 89 ? -2.269 -9.581 -8.884 1.00 82.94 89 LEU A C 1
ATOM 699 O O . LEU A 1 89 ? -1.763 -10.342 -8.069 1.00 82.94 89 LEU A O 1
ATOM 703 N N . CYS A 1 90 ? -2.077 -8.266 -8.846 1.00 84.81 90 CYS A N 1
ATOM 704 C CA . CYS A 1 90 ? -1.280 -7.593 -7.833 1.00 84.81 90 CYS A CA 1
ATOM 705 C C . CYS A 1 90 ? -1.640 -6.106 -7.764 1.00 84.81 90 CYS A C 1
ATOM 707 O O . CYS A 1 90 ? -2.296 -5.562 -8.656 1.00 84.81 90 CYS A O 1
ATOM 709 N N . VAL A 1 91 ? -1.189 -5.454 -6.700 1.00 86.25 91 VAL A N 1
ATOM 710 C CA . VAL A 1 91 ? -1.159 -3.997 -6.566 1.00 86.25 91 VAL A CA 1
ATOM 711 C C . VAL A 1 91 ? 0.287 -3.547 -6.685 1.00 86.25 91 VAL A C 1
ATOM 713 O O . VAL A 1 91 ? 1.163 -4.117 -6.040 1.00 86.25 91 VAL A O 1
ATOM 716 N N . ILE A 1 92 ? 0.527 -2.503 -7.473 1.00 88.69 92 ILE A N 1
ATOM 717 C CA . ILE A 1 92 ? 1.829 -1.840 -7.557 1.00 88.69 92 ILE A CA 1
ATOM 718 C C . ILE A 1 92 ? 1.731 -0.532 -6.780 1.00 88.69 92 ILE A C 1
ATOM 720 O O . ILE A 1 92 ? 0.848 0.286 -7.037 1.00 88.69 92 ILE A O 1
ATOM 724 N N . SER A 1 93 ? 2.634 -0.344 -5.826 1.00 87.12 93 SER A N 1
ATOM 725 C CA . SER A 1 93 ? 2.739 0.865 -5.009 1.00 87.12 93 SER A CA 1
ATOM 726 C C . SER A 1 93 ? 4.097 1.518 -5.217 1.00 87.12 93 SER A C 1
ATOM 728 O O . SER A 1 93 ? 5.098 0.833 -5.429 1.00 87.12 93 SER A O 1
ATOM 730 N N . ARG A 1 94 ? 4.139 2.851 -5.151 1.00 86.06 94 ARG A N 1
ATOM 731 C CA . ARG A 1 94 ? 5.371 3.625 -5.317 1.00 86.06 94 ARG A CA 1
ATOM 732 C C . ARG A 1 94 ? 5.397 4.796 -4.350 1.00 86.06 94 ARG A C 1
ATOM 734 O O . ARG A 1 94 ? 4.384 5.474 -4.175 1.00 86.06 94 ARG A O 1
ATOM 741 N N . VAL A 1 95 ? 6.556 5.049 -3.749 1.00 85.06 95 VAL A N 1
ATOM 742 C CA . VAL A 1 95 ? 6.756 6.193 -2.851 1.00 85.06 95 VAL A CA 1
ATOM 743 C C . VAL A 1 95 ? 7.362 7.348 -3.636 1.00 85.06 95 VAL A C 1
ATOM 745 O O . VAL A 1 95 ? 8.459 7.232 -4.187 1.00 85.06 95 VAL A O 1
ATOM 748 N N . PHE A 1 96 ? 6.642 8.468 -3.684 1.00 85.12 96 PHE A N 1
ATOM 749 C CA . PHE A 1 96 ? 7.157 9.720 -4.228 1.00 85.12 96 PHE A CA 1
ATOM 750 C C . PHE A 1 96 ? 8.044 10.405 -3.187 1.00 85.12 96 PHE A C 1
ATOM 752 O O . PHE A 1 96 ? 7.621 10.636 -2.054 1.00 85.12 96 PHE A O 1
ATOM 759 N N . SER A 1 97 ? 9.271 10.721 -3.585 1.00 79.94 97 SER A N 1
ATOM 760 C CA . SER A 1 97 ? 10.259 11.418 -2.773 1.00 79.94 97 SER A CA 1
ATOM 761 C C . SER A 1 97 ? 10.861 12.529 -3.627 1.00 79.94 97 SER A C 1
ATOM 763 O O . SER A 1 97 ? 11.706 12.261 -4.484 1.00 79.94 97 SER A O 1
ATOM 765 N N . PRO A 1 98 ? 10.402 13.782 -3.468 1.00 76.06 98 PRO A N 1
ATOM 766 C CA . PRO A 1 98 ? 10.948 14.882 -4.236 1.00 76.06 98 PRO A CA 1
ATOM 767 C C . PRO A 1 98 ? 12.388 15.119 -3.780 1.00 76.06 98 PRO A C 1
ATOM 769 O O . PRO A 1 98 ? 12.630 15.675 -2.708 1.00 76.06 98 PRO A O 1
ATOM 772 N N .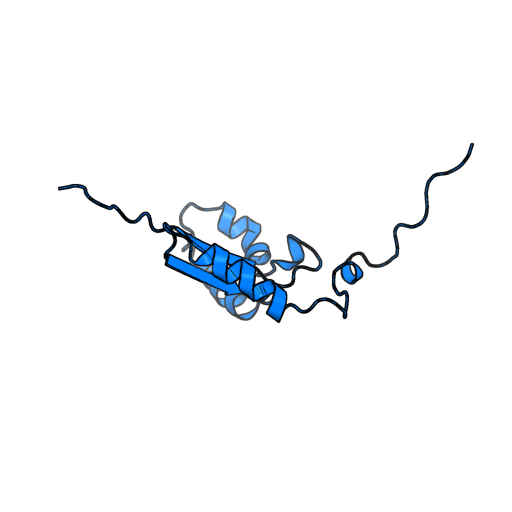 GLN A 1 99 ? 13.363 14.714 -4.594 1.00 68.19 99 GLN A N 1
ATOM 773 C CA . GLN A 1 99 ? 14.736 15.174 -4.422 1.00 68.19 99 GLN A CA 1
ATOM 774 C C . GLN A 1 99 ? 14.783 16.699 -4.561 1.00 68.19 99 GLN A C 1
ATOM 776 O O . GLN A 1 99 ? 14.772 17.250 -5.659 1.00 68.19 99 GLN A O 1
ATOM 781 N N . PHE A 1 100 ? 14.854 17.392 -3.427 1.00 58.06 100 PHE A N 1
ATOM 782 C CA . PHE A 1 100 ? 15.224 18.797 -3.387 1.00 58.06 100 PHE A CA 1
ATOM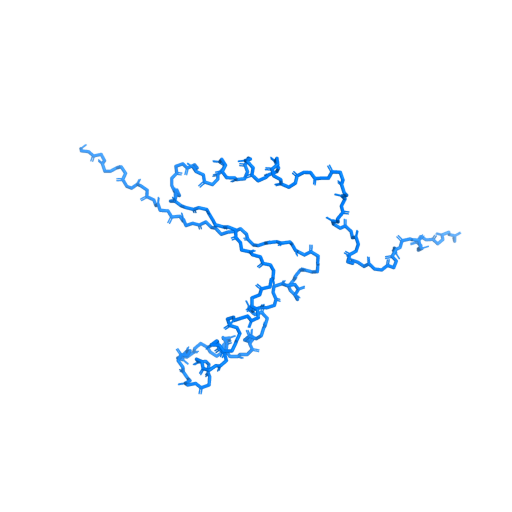 783 C C . PHE A 1 100 ? 16.697 18.919 -3.785 1.00 58.06 100 PHE A C 1
ATOM 785 O O . PHE A 1 100 ? 17.598 18.861 -2.950 1.00 58.06 100 PHE A O 1
ATOM 792 N N . HIS A 1 101 ? 16.963 19.113 -5.074 1.00 60.66 101 HIS A N 1
ATOM 793 C CA . HIS A 1 101 ? 18.219 19.710 -5.513 1.00 60.66 101 HIS A CA 1
ATOM 794 C C . HIS A 1 101 ? 18.171 21.195 -5.141 1.00 60.66 101 HIS A C 1
ATOM 796 O O . HIS A 1 101 ? 17.735 22.041 -5.919 1.00 60.66 101 HIS A O 1
ATOM 802 N N . GLY A 1 102 ? 18.568 21.491 -3.901 1.00 48.28 102 GLY A N 1
ATOM 803 C CA . GLY A 1 102 ? 18.862 22.845 -3.461 1.00 48.28 102 GLY A CA 1
ATOM 804 C C . GLY A 1 102 ? 20.017 23.389 -4.292 1.00 48.28 102 GLY A C 1
ATOM 805 O O . GLY A 1 102 ? 21.168 22.990 -4.106 1.00 48.28 102 GLY A O 1
ATOM 806 N N . SER A 1 103 ? 19.702 24.266 -5.241 1.00 50.25 103 SER A N 1
ATOM 807 C CA . SER A 1 103 ? 20.692 25.127 -5.873 1.00 50.25 103 SER A CA 1
ATOM 808 C C . SER A 1 103 ? 21.347 25.976 -4.784 1.00 50.25 103 SER A C 1
ATOM 810 O O . SER A 1 103 ? 20.656 26.647 -4.017 1.00 50.25 103 SER A O 1
ATOM 812 N N . ARG A 1 104 ? 22.674 25.865 -4.700 1.00 47.75 104 ARG A N 1
ATOM 813 C CA . ARG A 1 104 ? 23.536 26.848 -4.040 1.00 47.75 104 ARG A CA 1
ATOM 814 C C . ARG A 1 104 ? 23.337 28.234 -4.641 1.00 47.75 104 ARG A C 1
ATOM 816 O O . ARG A 1 104 ? 23.051 28.290 -5.859 1.00 47.75 104 ARG A O 1
#